Protein AF-A0A1E4TXL7-F1 (afdb_monomer)

Radius of gyration: 16.36 Å; Cα contacts (8 Å, |Δi|>4): 22; chains: 1; bounding box: 32×25×50 Å

Solvent-accessible surface area (backbone atoms only — not comparable to full-atom values): 4313 Å² total; per-residue (Å²): 135,84,80,77,74,82,73,72,96,61,97,76,87,87,88,86,83,90,85,78,69,88,80,77,45,64,67,49,52,51,38,32,72,63,70,73,44,80,70,90,80,78,71,78,75,91,70,87,88,86,86,86,71,90,81,134

pLDDT: mean 83.76, std 13.02, range [47.31, 95.0]

Structure (mmCIF, N/CA/C/O backbone):
data_AF-A0A1E4TXL7-F1
#
_entry.id   AF-A0A1E4TXL7-F1
#
loop_
_atom_site.group_PDB
_atom_site.id
_atom_site.type_symbol
_atom_site.label_atom_id
_atom_site.label_alt_id
_atom_site.label_comp_id
_atom_site.label_asym_id
_atom_site.label_entity_id
_atom_site.label_seq_id
_atom_site.pdbx_PDB_ins_code
_atom_site.Cartn_x
_atom_site.Cartn_y
_atom_site.Cartn_z
_atom_site.occupancy
_atom_site.B_iso_or_equiv
_atom_site.auth_seq_id
_atom_site.auth_comp_id
_atom_site.auth_asym_id
_atom_site.auth_atom_id
_atom_site.pdbx_PDB_model_num
ATOM 1 N N . MET A 1 1 ? -19.143 -16.873 35.082 1.00 48.56 1 MET A N 1
ATOM 2 C CA . MET A 1 1 ? -19.417 -15.619 34.348 1.00 48.56 1 MET A CA 1
ATOM 3 C C . MET A 1 1 ? -18.457 -15.576 33.164 1.00 48.56 1 MET A C 1
ATOM 5 O O . MET A 1 1 ? -17.286 -15.291 33.362 1.00 48.56 1 MET A O 1
ATOM 9 N N . ALA A 1 2 ? -18.887 -16.030 31.983 1.00 47.31 2 ALA A N 1
ATOM 10 C CA . ALA A 1 2 ? -18.013 -16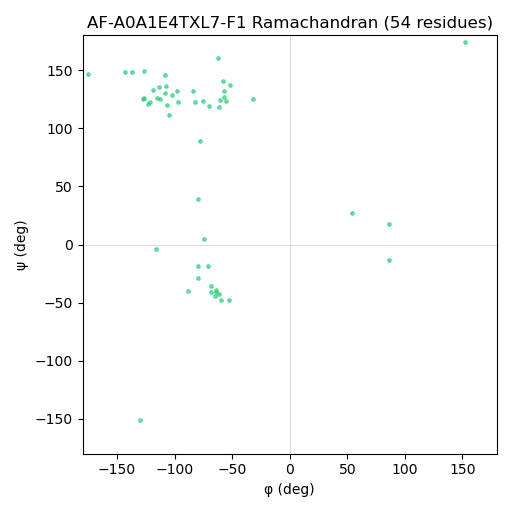.115 30.811 1.00 47.31 2 ALA A CA 1
ATOM 11 C C . ALA A 1 2 ? -17.797 -14.709 30.232 1.00 47.31 2 ALA A C 1
ATOM 13 O O . ALA A 1 2 ? -18.766 -14.011 29.934 1.00 47.31 2 ALA A O 1
ATOM 14 N N . ALA A 1 3 ? -16.538 -14.285 30.120 1.00 55.81 3 ALA A N 1
ATOM 15 C CA . ALA A 1 3 ? -16.176 -13.019 29.501 1.00 55.81 3 ALA A CA 1
ATOM 16 C C . ALA A 1 3 ? -16.645 -13.014 28.038 1.00 55.81 3 ALA A C 1
ATOM 18 O O . ALA A 1 3 ? -16.330 -13.918 27.264 1.00 55.81 3 ALA A O 1
ATOM 19 N N . ARG A 1 4 ? -17.441 -12.007 27.678 1.00 53.38 4 ARG A N 1
ATOM 20 C CA . ARG A 1 4 ? -17.921 -11.778 26.315 1.00 53.38 4 ARG A CA 1
ATOM 21 C C . ARG A 1 4 ? -16.700 -11.544 25.422 1.00 53.38 4 ARG A C 1
ATOM 23 O O . ARG A 1 4 ? -15.949 -10.603 25.661 1.00 53.38 4 ARG A O 1
ATOM 30 N N . ALA A 1 5 ? -16.491 -12.411 24.429 1.00 58.44 5 ALA A N 1
ATOM 31 C CA . ALA A 1 5 ? -15.469 -12.199 23.408 1.00 58.44 5 ALA A CA 1
ATOM 32 C C . ALA A 1 5 ? -15.654 -10.794 22.798 1.00 58.44 5 ALA A C 1
ATOM 34 O O . ALA A 1 5 ? -16.806 -10.395 22.583 1.00 58.44 5 ALA A O 1
ATOM 35 N N . PRO A 1 6 ? -14.574 -10.025 22.562 1.00 56.03 6 PRO A N 1
ATOM 36 C CA . PRO A 1 6 ? -14.692 -8.673 22.034 1.00 56.03 6 PRO A CA 1
ATOM 37 C C . PRO A 1 6 ? -15.481 -8.717 20.722 1.00 56.03 6 PRO A C 1
ATOM 39 O O . PRO A 1 6 ? -15.160 -9.476 19.805 1.00 56.03 6 PRO A O 1
ATOM 42 N N . SER A 1 7 ? -16.570 -7.949 20.668 1.00 61.22 7 SER A N 1
ATOM 43 C CA . SER A 1 7 ? -17.349 -7.753 19.449 1.00 61.22 7 SER A CA 1
ATOM 44 C C . SER A 1 7 ? -16.423 -7.202 18.368 1.00 61.22 7 SER A C 1
ATOM 46 O O . SER A 1 7 ? -15.646 -6.294 18.647 1.00 61.22 7 SER A O 1
ATOM 48 N N . ARG A 1 8 ? -16.485 -7.810 17.176 1.00 64.06 8 ARG A N 1
ATOM 49 C CA . ARG A 1 8 ? -15.660 -7.525 15.988 1.00 64.06 8 ARG A CA 1
ATOM 50 C C . ARG A 1 8 ? -15.252 -6.047 15.904 1.00 64.06 8 ARG A C 1
ATOM 52 O O . ARG A 1 8 ? -16.105 -5.172 15.920 1.00 64.06 8 ARG A O 1
ATOM 59 N N . SER A 1 9 ? -13.951 -5.791 15.810 1.00 74.44 9 SER A N 1
ATOM 60 C CA . SER A 1 9 ? -13.328 -4.462 15.880 1.00 74.44 9 SER A CA 1
ATOM 61 C C . SER A 1 9 ? -13.406 -3.655 14.570 1.00 74.44 9 SER A C 1
ATOM 63 O O . SER A 1 9 ? -12.418 -3.036 14.183 1.00 74.44 9 SER A O 1
ATOM 65 N N . TYR A 1 10 ? -14.531 -3.733 13.855 1.00 81.56 10 TYR A N 1
ATOM 66 C CA . TYR A 1 10 ? -14.891 -2.917 12.685 1.00 81.56 10 TYR A CA 1
ATOM 67 C C . TYR A 1 10 ?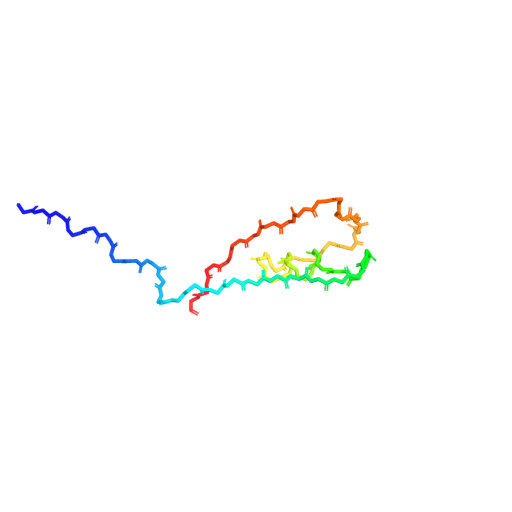 -16.326 -3.255 12.243 1.00 81.56 10 TYR A C 1
ATOM 69 O O . TYR A 1 10 ? -16.745 -4.415 12.317 1.00 81.56 10 TYR A O 1
ATOM 77 N N . ASP A 1 11 ? -17.058 -2.268 11.725 1.00 90.25 11 ASP A N 1
ATOM 78 C CA . ASP A 1 11 ? -18.409 -2.469 11.178 1.00 90.25 11 ASP A CA 1
ATOM 79 C C . ASP A 1 11 ? -18.386 -3.049 9.753 1.00 90.25 11 ASP A C 1
ATOM 81 O O . ASP A 1 11 ? -19.290 -3.783 9.350 1.00 90.25 11 ASP A O 1
ATOM 85 N N . MET A 1 12 ? -17.330 -2.756 8.984 1.00 89.19 12 MET A N 1
ATOM 86 C CA . MET A 1 12 ? -17.199 -3.146 7.578 1.00 89.19 12 MET A CA 1
ATOM 87 C C . MET A 1 12 ? -15.756 -3.519 7.214 1.00 89.19 12 MET A C 1
ATOM 89 O O . MET A 1 12 ? -14.802 -2.952 7.738 1.00 89.19 12 MET A O 1
ATOM 93 N N . ILE A 1 13 ? -15.602 -4.453 6.266 1.00 93.06 13 ILE A N 1
ATOM 94 C CA . ILE A 1 13 ? -14.321 -4.765 5.613 1.00 93.06 13 ILE A CA 1
ATOM 95 C C . ILE A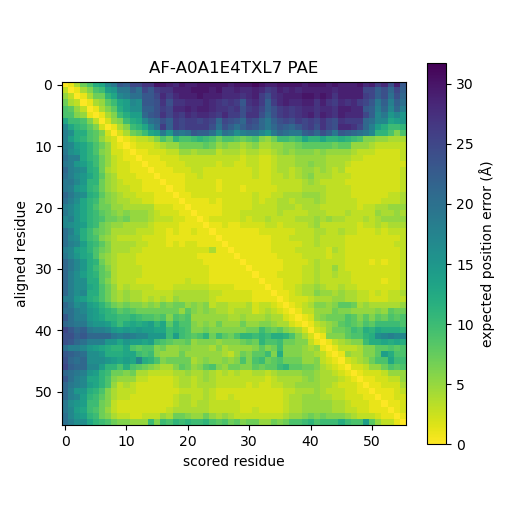 1 13 ? -14.404 -4.355 4.148 1.00 93.06 13 ILE A C 1
ATOM 97 O O . ILE A 1 13 ? -15.261 -4.851 3.416 1.00 93.06 13 ILE A O 1
ATOM 101 N N . MET A 1 14 ? -13.457 -3.533 3.702 1.00 94.06 14 MET A N 1
ATOM 102 C CA . MET A 1 14 ? -13.285 -3.192 2.292 1.00 94.06 14 MET A CA 1
ATOM 103 C C . MET A 1 14 ? -12.026 -3.864 1.735 1.00 94.06 14 MET A C 1
ATOM 105 O O . MET A 1 14 ? -10.952 -3.773 2.326 1.00 94.06 14 MET A O 1
ATOM 109 N N . LYS A 1 15 ? -12.151 -4.548 0.592 1.00 94.94 15 LYS A N 1
ATOM 110 C CA . LYS A 1 15 ? -11.022 -5.150 -0.135 1.00 94.94 15 LYS A CA 1
ATOM 111 C C . LYS A 1 15 ? -10.747 -4.330 -1.390 1.00 94.94 15 LYS A C 1
ATOM 113 O O . LYS A 1 15 ? -11.622 -4.212 -2.241 1.00 94.94 15 LYS A O 1
ATOM 118 N N . LEU A 1 16 ? -9.541 -3.779 -1.495 1.00 94.06 16 LEU A N 1
ATOM 119 C CA . LEU A 1 16 ? -9.111 -2.940 -2.613 1.00 94.06 16 LEU A CA 1
ATOM 120 C C . LEU A 1 16 ? -8.011 -3.655 -3.406 1.00 94.06 16 LEU A C 1
ATOM 122 O O . LEU A 1 16 ? -7.080 -4.198 -2.814 1.00 94.06 16 LEU A O 1
ATOM 126 N N . LEU A 1 17 ? -8.115 -3.634 -4.737 1.00 95.00 17 LEU A N 1
ATOM 127 C CA . LEU A 1 17 ? -7.105 -4.152 -5.662 1.00 95.00 17 LEU A CA 1
ATOM 128 C C . LEU A 1 17 ? -6.687 -3.033 -6.618 1.00 95.00 17 LEU A C 1
ATOM 130 O O . LEU A 1 17 ? -7.517 -2.500 -7.350 1.00 95.00 17 LEU A O 1
ATOM 134 N N . LEU A 1 18 ? -5.399 -2.694 -6.618 1.00 93.81 18 LEU A N 1
ATOM 135 C CA . LEU A 1 18 ? -4.824 -1.720 -7.543 1.00 93.81 18 LEU A CA 1
ATOM 136 C C . LEU A 1 18 ? -4.187 -2.450 -8.729 1.00 93.81 18 LEU A C 1
ATOM 138 O O . LEU A 1 18 ? -3.277 -3.259 -8.550 1.00 93.81 18 LEU A O 1
ATOM 142 N N . VAL A 1 19 ? -4.633 -2.129 -9.942 1.00 93.44 19 VAL A N 1
ATOM 143 C CA . VAL A 1 19 ? -4.142 -2.696 -11.208 1.00 93.44 19 VAL A CA 1
ATOM 144 C C . VAL A 1 19 ? -3.725 -1.588 -12.168 1.00 93.44 19 VAL A C 1
ATOM 146 O O . VAL A 1 19 ? -4.247 -0.478 -12.117 1.00 93.44 19 VAL A O 1
ATOM 149 N N . GLY A 1 20 ? -2.737 -1.880 -13.010 1.00 92.19 20 GLY A N 1
ATOM 150 C CA . GLY A 1 20 ? -2.158 -0.939 -13.968 1.00 92.19 20 GLY A CA 1
ATOM 151 C C . GLY A 1 20 ? -0.706 -1.283 -14.283 1.00 92.19 20 GLY A C 1
ATOM 152 O O . GLY A 1 20 ? -0.122 -2.158 -13.634 1.00 92.19 20 GLY A O 1
ATOM 153 N N . ASP A 1 21 ? -0.111 -0.567 -15.230 1.00 92.69 21 ASP A N 1
ATOM 154 C CA . ASP A 1 21 ? 1.234 -0.856 -15.731 1.00 92.69 21 ASP A CA 1
ATOM 155 C C . ASP A 1 21 ? 2.324 -0.732 -14.663 1.00 92.69 21 ASP A C 1
ATOM 157 O O . ASP A 1 21 ? 2.165 -0.122 -13.597 1.00 92.69 21 ASP A O 1
ATOM 161 N N . SER A 1 22 ? 3.467 -1.349 -14.940 1.00 90.69 22 SER A N 1
ATOM 162 C CA . SER A 1 22 ? 4.673 -1.152 -14.143 1.00 90.69 22 SER A CA 1
ATOM 163 C C . SER A 1 22 ? 5.056 0.334 -14.113 1.00 90.69 22 SER A C 1
ATOM 165 O O . SER A 1 22 ? 4.928 1.030 -15.113 1.00 90.69 22 SER A O 1
ATOM 167 N N . GLY A 1 23 ? 5.509 0.842 -12.965 1.00 87.94 23 GLY A N 1
ATOM 168 C CA . GLY A 1 23 ? 5.972 2.232 -12.863 1.00 87.94 23 GLY A CA 1
ATOM 169 C C . GLY A 1 23 ? 4.910 3.297 -12.574 1.00 87.94 23 GLY A C 1
ATOM 170 O O . GLY A 1 23 ? 5.273 4.387 -12.153 1.00 87.94 23 GLY A O 1
ATOM 171 N N . VAL A 1 24 ? 3.608 3.007 -12.693 1.00 91.62 24 VAL A N 1
ATOM 172 C CA . VAL A 1 24 ? 2.544 4.035 -12.550 1.00 91.62 24 VAL A CA 1
ATOM 173 C C . VAL A 1 24 ? 2.267 4.494 -11.107 1.00 91.62 24 VAL A C 1
ATOM 175 O O . VAL A 1 24 ? 1.329 5.244 -10.861 1.00 91.62 24 VAL A O 1
ATOM 178 N N . GLY A 1 25 ? 3.048 4.027 -10.127 1.00 91.38 25 GLY A N 1
ATOM 179 C CA . GLY A 1 25 ? 2.948 4.493 -8.738 1.00 91.38 25 GLY A CA 1
ATOM 180 C C . GLY A 1 25 ? 1.914 3.786 -7.852 1.00 91.38 25 GLY A C 1
ATOM 181 O O . GLY A 1 25 ? 1.587 4.299 -6.786 1.00 91.38 25 GLY A O 1
ATOM 182 N N . LYS A 1 26 ? 1.425 2.593 -8.226 1.00 93.88 26 LYS A N 1
ATOM 183 C CA . LYS A 1 26 ? 0.460 1.814 -7.412 1.00 93.88 26 LYS A CA 1
ATOM 184 C C . LYS A 1 26 ? 0.936 1.598 -5.968 1.00 93.88 26 LYS A C 1
ATOM 186 O O . LYS A 1 26 ? 0.198 1.869 -5.027 1.00 93.88 26 LYS A O 1
ATOM 191 N N . SER A 1 27 ? 2.185 1.168 -5.794 1.00 92.25 27 SER A N 1
ATOM 192 C CA . SER A 1 27 ? 2.781 0.926 -4.474 1.00 92.25 27 SER A CA 1
ATOM 193 C C . SER A 1 27 ? 2.987 2.232 -3.697 1.00 92.25 27 SER A C 1
ATOM 195 O O . SER A 1 27 ? 2.750 2.278 -2.495 1.00 92.25 27 SER A O 1
ATOM 197 N N . CYS A 1 28 ? 3.334 3.328 -4.384 1.00 92.06 28 CYS A N 1
ATOM 198 C CA . CYS A 1 28 ? 3.422 4.658 -3.776 1.00 92.06 28 CYS A CA 1
ATOM 199 C C . CYS A 1 28 ? 2.063 5.112 -3.227 1.00 92.06 28 CYS A C 1
ATOM 201 O O . CYS A 1 28 ? 1.998 5.633 -2.116 1.00 92.06 28 CYS A O 1
ATOM 203 N N . LEU A 1 29 ? 0.981 4.883 -3.979 1.00 93.00 29 LEU A N 1
ATOM 204 C CA . LEU A 1 29 ? -0.379 5.206 -3.550 1.00 93.00 29 LEU A CA 1
ATOM 205 C C . LEU A 1 29 ? -0.809 4.360 -2.345 1.00 93.00 29 LEU A C 1
ATOM 207 O O . LEU A 1 29 ? -1.350 4.905 -1.387 1.00 93.00 29 LEU A O 1
ATOM 211 N N . LEU A 1 30 ? -0.531 3.051 -2.365 1.00 93.31 30 LEU A N 1
ATOM 212 C CA . LEU A 1 30 ? -0.827 2.152 -1.246 1.00 93.31 30 LEU A CA 1
ATOM 213 C C . LEU A 1 30 ? -0.095 2.587 0.032 1.00 93.31 30 LEU A C 1
ATOM 215 O O . LEU A 1 30 ? -0.717 2.705 1.086 1.00 93.31 30 LEU A O 1
ATOM 219 N N . LEU A 1 31 ? 1.205 2.877 -0.063 1.00 91.88 31 LEU A N 1
ATOM 220 C CA . LEU A 1 31 ? 2.014 3.341 1.069 1.00 91.88 31 LEU A CA 1
ATOM 221 C C . LEU A 1 31 ? 1.540 4.693 1.593 1.00 91.88 31 LEU A C 1
ATO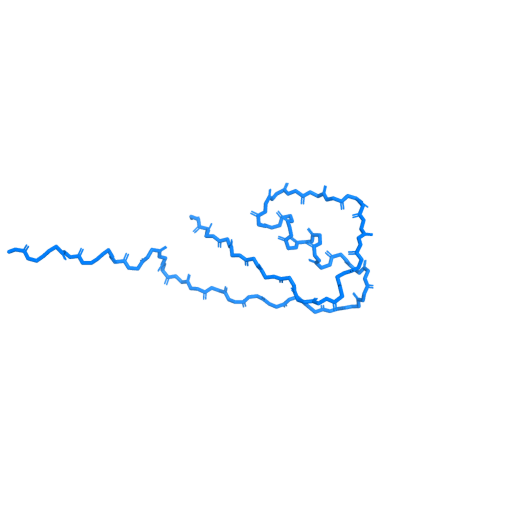M 223 O O . LEU A 1 31 ? 1.439 4.879 2.803 1.00 91.88 31 LEU A O 1
ATOM 227 N N . ARG A 1 32 ? 1.188 5.622 0.701 1.00 92.94 32 ARG A N 1
ATOM 228 C CA . ARG A 1 32 ? 0.630 6.914 1.102 1.00 92.94 32 ARG A CA 1
ATOM 229 C C . ARG A 1 32 ? -0.711 6.748 1.804 1.00 92.94 32 ARG A C 1
ATOM 231 O O . ARG A 1 32 ? -0.964 7.421 2.792 1.00 92.94 32 ARG A O 1
ATOM 238 N N . PHE A 1 33 ? -1.556 5.835 1.338 1.00 92.88 33 PHE A N 1
ATOM 239 C CA . PHE A 1 33 ? -2.834 5.566 1.982 1.00 92.88 33 PHE A CA 1
ATOM 240 C C . PHE A 1 33 ? -2.673 4.911 3.356 1.00 92.88 33 PHE A C 1
ATOM 242 O O . PHE A 1 33 ? -3.415 5.260 4.266 1.00 92.88 33 PHE A O 1
ATOM 249 N N . VAL A 1 34 ? -1.747 3.967 3.534 1.00 92.88 34 VAL A N 1
ATOM 250 C CA . VAL A 1 34 ? -1.629 3.208 4.793 1.00 92.88 34 VAL A CA 1
ATOM 251 C C . VAL A 1 34 ? -0.731 3.892 5.821 1.00 92.88 34 VAL A C 1
ATOM 253 O O . VAL A 1 34 ? -1.056 3.892 7.004 1.00 92.88 34 VAL A O 1
ATOM 256 N N . GLU A 1 35 ? 0.377 4.480 5.380 1.00 90.94 35 GLU A N 1
ATOM 257 C CA . GLU A 1 35 ? 1.447 4.984 6.252 1.00 90.94 35 GLU A CA 1
ATOM 258 C C . GLU A 1 35 ? 1.639 6.504 6.168 1.00 90.94 35 GLU A C 1
ATOM 260 O O . GLU A 1 35 ? 2.492 7.042 6.868 1.00 90.94 35 GLU A O 1
ATOM 265 N N . ASP A 1 36 ? 0.899 7.190 5.293 1.00 91.19 36 ASP A N 1
ATOM 266 C CA . ASP A 1 36 ? 1.064 8.615 4.973 1.00 91.19 36 ASP A CA 1
ATOM 267 C C . ASP A 1 36 ? 2.488 9.013 4.537 1.00 91.19 36 ASP A C 1
ATOM 269 O O . ASP A 1 36 ? 2.925 10.156 4.661 1.00 91.19 36 ASP A O 1
ATOM 273 N N . LYS A 1 37 ? 3.234 8.057 3.973 1.00 87.31 37 LYS A N 1
ATOM 274 C CA . LYS A 1 37 ? 4.606 8.256 3.490 1.00 87.31 37 LYS A CA 1
ATOM 275 C C . LYS A 1 37 ? 4.676 8.246 1.975 1.00 87.31 37 LYS A C 1
ATOM 277 O O . LYS A 1 37 ? 3.984 7.484 1.303 1.00 87.31 37 LYS A O 1
ATOM 282 N N . PHE A 1 38 ? 5.581 9.059 1.440 1.00 85.38 38 PHE A N 1
ATOM 283 C CA . PHE A 1 38 ? 5.963 9.026 0.035 1.00 85.38 38 PHE A CA 1
ATOM 284 C C . PHE A 1 38 ? 7.463 8.759 -0.084 1.00 85.38 38 PHE A C 1
ATOM 286 O O . PHE A 1 38 ? 8.270 9.507 0.466 1.00 85.38 38 PHE A O 1
ATOM 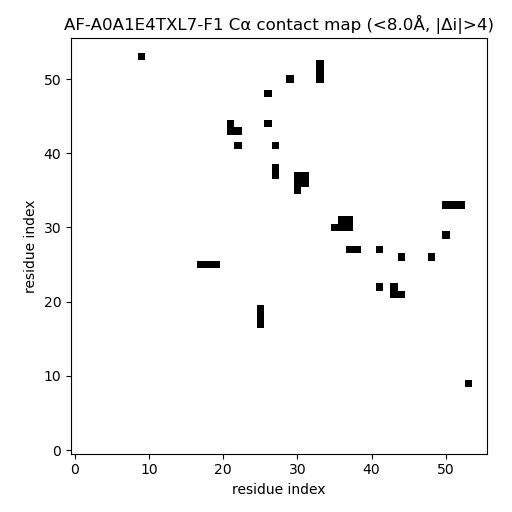293 N N . ASN A 1 39 ? 7.829 7.694 -0.799 1.00 79.88 39 ASN A N 1
ATOM 294 C CA . ASN A 1 39 ? 9.216 7.404 -1.135 1.00 79.88 39 ASN A CA 1
ATOM 295 C C . ASN A 1 39 ? 9.463 7.747 -2.616 1.00 79.88 39 ASN A C 1
ATOM 297 O O . ASN A 1 39 ? 8.923 7.050 -3.479 1.00 79.88 39 ASN A O 1
ATOM 301 N N . PRO A 1 40 ? 10.263 8.786 -2.924 1.00 75.88 40 PRO A N 1
ATOM 302 C CA . PRO A 1 40 ? 10.605 9.146 -4.299 1.00 75.88 40 PRO A CA 1
ATOM 303 C C . PRO A 1 40 ? 11.553 8.135 -4.963 1.00 75.88 40 PRO A C 1
ATOM 305 O O . PRO A 1 40 ? 11.641 8.094 -6.188 1.00 75.88 40 PRO A O 1
ATOM 308 N N . SER A 1 41 ? 12.246 7.303 -4.178 1.00 75.75 41 SER A N 1
ATOM 309 C CA . SER A 1 41 ? 13.053 6.196 -4.695 1.00 75.75 41 SER A CA 1
ATOM 310 C C . SER A 1 41 ? 12.122 5.049 -5.075 1.00 75.75 41 SER A C 1
ATOM 312 O O . SER A 1 41 ? 11.775 4.199 -4.254 1.00 75.75 41 SER A O 1
ATOM 314 N N . PHE A 1 42 ? 11.661 5.070 -6.322 1.00 69.06 42 PHE A N 1
ATOM 315 C CA . PHE A 1 42 ? 10.751 4.066 -6.848 1.00 69.06 42 PHE A CA 1
ATOM 316 C C . PHE A 1 42 ? 11.514 2.816 -7.299 1.00 69.06 42 PHE A C 1
ATOM 318 O O . PHE A 1 42 ? 12.368 2.876 -8.181 1.00 69.06 42 PHE A O 1
ATOM 325 N N . ILE A 1 43 ? 11.155 1.671 -6.722 1.00 77.31 43 ILE A N 1
ATOM 326 C CA . ILE A 1 43 ? 11.544 0.350 -7.216 1.00 77.31 43 ILE A CA 1
ATOM 327 C C . ILE A 1 43 ? 10.263 -0.353 -7.649 1.00 77.31 43 ILE A C 1
ATOM 329 O O . ILE A 1 43 ? 9.313 -0.461 -6.869 1.00 77.31 43 ILE A O 1
ATOM 333 N N . THR A 1 44 ? 10.232 -0.832 -8.892 1.00 81.38 44 THR A N 1
ATOM 334 C CA . THR A 1 44 ? 9.106 -1.613 -9.404 1.00 81.38 44 THR A CA 1
ATOM 335 C C . THR A 1 44 ? 8.867 -2.833 -8.524 1.00 81.38 44 THR A C 1
ATOM 337 O O . THR A 1 44 ? 9.765 -3.644 -8.304 1.00 81.38 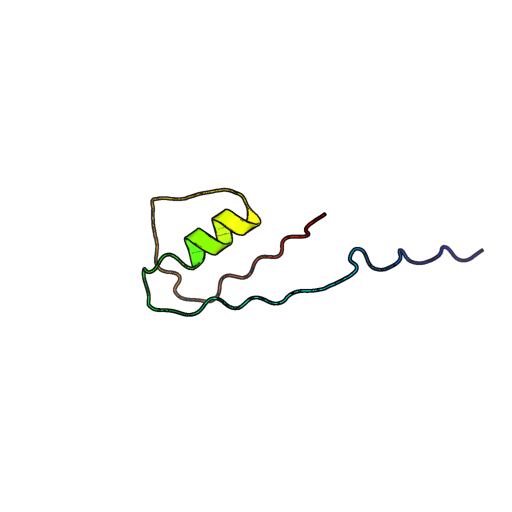44 THR A O 1
ATOM 340 N N . THR A 1 45 ? 7.634 -2.996 -8.051 1.00 82.38 45 THR A N 1
ATOM 341 C CA . THR A 1 45 ? 7.241 -4.194 -7.311 1.00 82.38 45 THR A CA 1
ATOM 342 C C . THR A 1 45 ? 7.188 -5.386 -8.268 1.00 82.38 45 THR A C 1
ATOM 344 O O . THR A 1 45 ? 6.427 -5.377 -9.231 1.00 82.38 45 THR A O 1
ATOM 347 N N . ILE A 1 46 ? 8.004 -6.409 -8.006 1.00 82.44 46 ILE A N 1
ATOM 348 C CA . ILE A 1 46 ? 8.052 -7.654 -8.797 1.00 82.44 46 ILE A CA 1
ATOM 349 C C . ILE A 1 46 ? 6.892 -8.605 -8.418 1.00 82.44 46 ILE A C 1
ATOM 351 O O . ILE A 1 46 ? 6.543 -9.494 -9.188 1.00 82.44 46 ILE A O 1
ATOM 355 N N . GLY A 1 47 ? 6.265 -8.402 -7.250 1.00 84.12 47 GLY A N 1
ATOM 356 C CA . GLY A 1 47 ? 5.161 -9.218 -6.727 1.00 84.12 47 GLY A CA 1
ATOM 357 C C . GLY A 1 47 ? 3.943 -8.409 -6.259 1.00 84.12 47 GLY A C 1
ATOM 358 O O . GLY A 1 47 ? 3.669 -7.320 -6.759 1.00 84.12 47 GLY A O 1
ATOM 359 N N . ILE A 1 48 ? 3.210 -8.958 -5.286 1.00 87.00 48 ILE A N 1
ATOM 360 C CA . ILE A 1 48 ? 2.032 -8.326 -4.674 1.00 87.00 48 ILE A CA 1
ATOM 361 C C . ILE A 1 48 ? 2.452 -7.652 -3.367 1.00 87.00 48 ILE A C 1
ATOM 363 O O . ILE A 1 48 ? 3.105 -8.279 -2.535 1.00 87.00 48 ILE A O 1
ATOM 367 N N . ASP A 1 49 ? 2.042 -6.399 -3.183 1.00 88.38 49 ASP A N 1
ATOM 368 C CA . ASP A 1 49 ? 2.130 -5.702 -1.900 1.00 88.38 49 ASP A CA 1
ATOM 369 C C . ASP A 1 49 ? 0.742 -5.680 -1.247 1.00 88.38 49 ASP A C 1
ATOM 371 O O .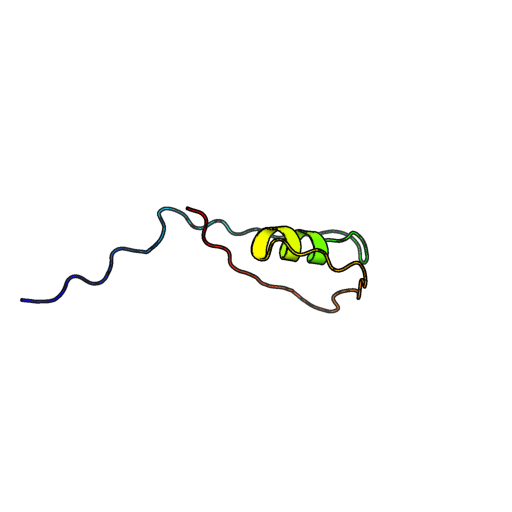 ASP A 1 49 ? -0.252 -5.327 -1.888 1.00 88.38 49 ASP A O 1
ATOM 375 N N . PHE A 1 50 ? 0.667 -6.107 0.012 1.00 92.00 50 PHE A N 1
ATOM 376 C CA . PHE A 1 50 ? -0.574 -6.207 0.771 1.00 92.00 50 PHE A CA 1
ATOM 377 C C . PHE A 1 50 ? -0.430 -5.469 2.097 1.00 92.00 50 PHE A C 1
ATOM 379 O O . PHE A 1 50 ? 0.456 -5.755 2.904 1.00 92.00 50 PHE A O 1
ATOM 386 N N . LYS A 1 51 ? -1.347 -4.533 2.336 1.00 91.88 51 LYS A N 1
ATOM 387 C CA . LYS A 1 51 ? -1.386 -3.704 3.537 1.00 91.88 51 LYS A CA 1
ATOM 388 C C . LYS A 1 51 ? -2.819 -3.599 4.046 1.00 91.88 51 LYS A C 1
ATOM 390 O O . LYS A 1 51 ?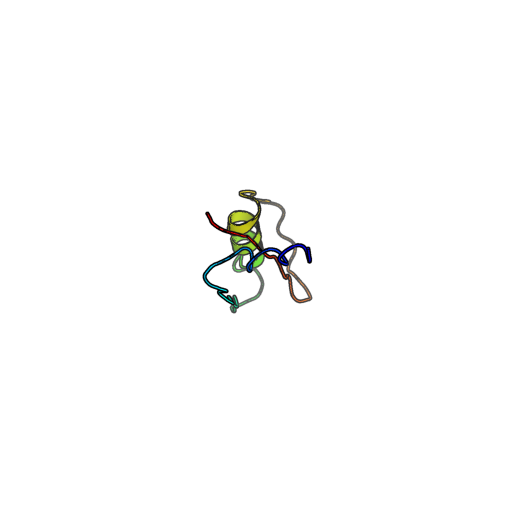 -3.765 -3.598 3.261 1.00 91.88 51 LYS A O 1
ATOM 395 N N . ILE A 1 52 ? -2.966 -3.479 5.362 1.00 92.56 52 ILE A N 1
ATOM 396 C CA . ILE A 1 52 ? -4.251 -3.277 6.035 1.00 92.56 52 ILE A CA 1
ATOM 397 C C . ILE A 1 52 ? -4.190 -1.940 6.768 1.00 92.56 52 ILE A C 1
ATOM 399 O O . ILE A 1 52 ? -3.223 -1.667 7.476 1.00 92.56 52 ILE A O 1
ATOM 403 N N . ARG A 1 53 ? -5.240 -1.132 6.615 1.00 91.88 53 ARG A N 1
ATOM 404 C CA . ARG A 1 53 ? -5.478 0.071 7.412 1.00 91.88 53 ARG A CA 1
ATOM 405 C C . ARG A 1 53 ? -6.876 -0.017 8.008 1.00 91.88 53 ARG A C 1
ATOM 407 O O . ARG A 1 53 ? -7.838 -0.193 7.266 1.00 91.88 53 ARG A O 1
ATOM 414 N N . THR A 1 54 ? -6.972 0.123 9.325 1.00 91.81 54 THR A N 1
ATOM 415 C CA . THR A 1 54 ? -8.248 0.370 10.004 1.00 91.81 54 THR A CA 1
ATOM 416 C C . THR A 1 54 ? -8.521 1.870 9.957 1.00 91.81 54 THR A C 1
ATOM 418 O O . THR A 1 54 ? -7.616 2.664 10.213 1.00 91.81 54 THR A O 1
ATOM 421 N N . ILE A 1 55 ? -9.737 2.247 9.573 1.00 89.19 55 ILE A N 1
ATOM 422 C CA . ILE A 1 55 ? -10.204 3.636 9.552 1.00 89.19 55 ILE A CA 1
ATOM 423 C C . ILE A 1 55 ? -11.186 3.794 10.716 1.00 89.19 55 ILE A C 1
ATOM 425 O O . ILE A 1 55 ? -11.989 2.886 10.935 1.00 89.19 55 ILE A O 1
ATOM 429 N N . GLU A 1 56 ? -11.070 4.900 11.454 1.00 82.75 56 GLU A N 1
ATOM 430 C CA . GLU A 1 56 ? -12.027 5.319 12.491 1.00 82.75 56 GLU A CA 1
ATOM 431 C C . GLU A 1 56 ? -13.178 6.135 11.894 1.00 82.75 56 GLU A C 1
ATOM 433 O O . GLU A 1 56 ? -12.914 6.925 10.955 1.00 82.75 56 GLU A O 1
#

Organism: NCBI:txid669874

Mean predicted aligned error: 7.93 Å

Foldseek 3Di:
DDDDDPDDPDPDDDDDDDDDDWPPCPVQVVCCVAPVDGDPPDDTDPDDDDDDHDDD

Sequence (56 aa):
MAARAPSRSYDMIMKLLLVGDSGVGKSCLLLRFVEDKFNPSFITTIGIDFKIRTIE

Secondary structure (DSSP, 8-state):
-PPPPPP-S-S----------TTSSHHHHHHHHHH----SS----SS---------

InterPro domains:
  IPR001806 Small GTPase [PF00071] (15-56)
  IPR025662 Sigma-54 interaction domain, ATP-binding site 1 [PS00675] (16-29)
  IPR027417 P-loop containing nucleoside triphosphate hydrolase [G3DSA:3.40.50.300] (1-56)
  IPR027417 P-loop containing nucleoside triphosphate hydrolase [SSF52540] (9-56)
  IPR050305 Small GTPase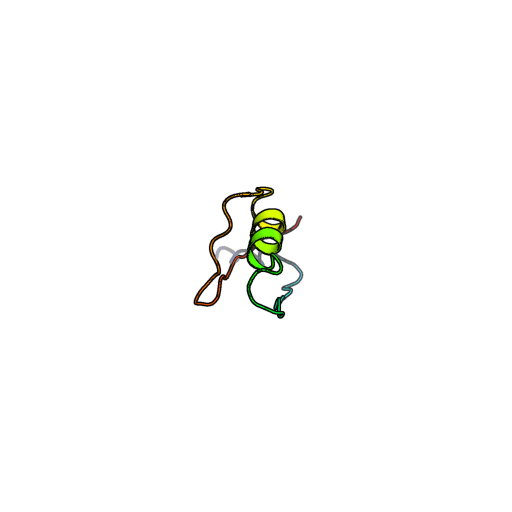 superfamily, Rab [PTHR47980] (3-56)